Protein AF-A0A0K0XUG7-F1 (afdb_monomer_lite)

Radius of gyration: 19.02 Å; chains: 1; bounding box: 44×28×61 Å

Structure (mmCIF, N/CA/C/O backbone):
data_AF-A0A0K0XUG7-F1
#
_entry.id   AF-A0A0K0XUG7-F1
#
loop_
_atom_site.group_PDB
_atom_site.id
_atom_site.type_symbol
_atom_site.label_atom_id
_atom_site.label_alt_id
_atom_site.label_comp_id
_atom_site.label_asym_id
_atom_site.label_entity_id
_atom_site.label_seq_id
_atom_site.pdbx_PDB_ins_code
_atom_site.Cartn_x
_atom_site.Cartn_y
_atom_site.Cartn_z
_atom_site.occupancy
_atom_site.B_iso_or_equiv
_atom_site.auth_seq_id
_atom_site.auth_comp_id
_atom_site.auth_asym_id
_atom_site.auth_atom_id
_atom_site.pdbx_PDB_model_num
ATOM 1 N N . MET A 1 1 ? 9.801 10.081 47.383 1.00 33.22 1 MET A N 1
ATOM 2 C CA . MET A 1 1 ? 11.200 9.915 47.836 1.00 33.22 1 MET A CA 1
ATOM 3 C C . MET A 1 1 ? 11.672 8.520 47.451 1.00 33.22 1 MET A C 1
ATOM 5 O O . MET A 1 1 ? 10.900 7.588 47.613 1.00 33.22 1 MET A O 1
ATOM 9 N N . LYS A 1 2 ? 12.892 8.469 46.896 1.00 36.94 2 LYS A N 1
ATOM 10 C CA . LYS A 1 2 ? 13.857 7.369 46.666 1.00 36.94 2 LYS A CA 1
ATOM 11 C C . LYS A 1 2 ? 13.487 5.974 47.223 1.00 36.94 2 LYS A C 1
ATOM 13 O O . LYS A 1 2 ? 13.124 5.882 48.384 1.00 36.94 2 LYS A O 1
ATOM 18 N N . TRP A 1 3 ? 13.487 4.894 46.433 1.00 36.00 3 TRP A N 1
ATOM 19 C CA . TRP A 1 3 ? 14.601 4.179 45.756 1.00 36.00 3 TRP A CA 1
ATOM 20 C C . TRP A 1 3 ? 15.001 2.922 46.543 1.00 36.00 3 TRP A C 1
ATOM 22 O O . TRP A 1 3 ? 15.267 3.023 47.736 1.00 36.00 3 TRP A O 1
ATOM 32 N N . LEU A 1 4 ? 15.049 1.780 45.846 1.00 40.94 4 LEU A N 1
ATOM 33 C CA . LEU A 1 4 ? 15.909 0.594 46.039 1.00 40.94 4 LEU A CA 1
ATOM 34 C C . LEU A 1 4 ? 15.420 -0.438 45.000 1.00 40.94 4 LEU A C 1
ATOM 36 O O . LEU A 1 4 ? 14.353 -1.012 45.171 1.00 40.94 4 LEU A O 1
ATOM 40 N N . SER A 1 5 ? 16.000 -0.565 43.806 1.00 42.12 5 SER A N 1
ATOM 41 C CA . SER A 1 5 ? 17.366 -1.004 43.463 1.00 42.12 5 SER A CA 1
ATOM 42 C C . SER A 1 5 ? 17.719 -2.386 44.007 1.00 42.12 5 SER A C 1
ATOM 44 O O . SER A 1 5 ? 18.169 -2.508 45.144 1.00 42.12 5 SER A O 1
ATOM 46 N N . ARG A 1 6 ? 17.609 -3.404 43.145 1.00 42.16 6 ARG A N 1
ATOM 47 C CA . ARG A 1 6 ? 18.505 -4.573 43.087 1.00 42.16 6 ARG A CA 1
ATOM 48 C C . ARG A 1 6 ? 18.699 -4.914 41.606 1.00 42.16 6 ARG A C 1
ATOM 50 O O . ARG A 1 6 ? 17.753 -5.331 40.959 1.00 42.16 6 ARG A O 1
ATOM 57 N N . PHE A 1 7 ? 19.769 -4.429 40.980 1.00 37.28 7 PHE A N 1
ATOM 58 C CA . PHE A 1 7 ? 21.104 -5.045 40.913 1.00 37.28 7 PHE A CA 1
ATOM 59 C C . PHE A 1 7 ? 21.086 -6.454 40.305 1.00 37.28 7 PHE A C 1
ATOM 61 O O . PHE A 1 7 ? 20.828 -7.430 41.004 1.00 37.28 7 PHE A O 1
ATOM 68 N N . ILE A 1 8 ? 21.466 -6.535 39.026 1.00 46.81 8 ILE A N 1
ATOM 69 C CA . ILE A 1 8 ? 22.131 -7.701 38.439 1.00 46.81 8 ILE A CA 1
ATOM 70 C C . ILE A 1 8 ? 23.527 -7.226 38.020 1.00 46.81 8 ILE A C 1
ATOM 72 O O . ILE A 1 8 ? 23.669 -6.272 37.258 1.00 46.81 8 ILE A O 1
ATOM 76 N N . LEU A 1 9 ? 24.558 -7.843 38.597 1.00 40.47 9 LEU A N 1
ATOM 77 C CA . LEU A 1 9 ? 25.963 -7.569 38.311 1.00 40.47 9 LEU A CA 1
ATOM 78 C C . LEU A 1 9 ? 26.432 -8.413 37.115 1.00 40.47 9 LEU A C 1
ATOM 80 O O . LEU A 1 9 ? 26.526 -9.629 37.215 1.00 40.47 9 LEU A O 1
ATOM 84 N N . SER A 1 10 ? 26.714 -7.704 36.021 1.00 41.03 10 SER A N 1
ATOM 85 C CA . SER A 1 10 ? 27.847 -7.812 35.085 1.00 41.03 10 SER A CA 1
ATOM 86 C C . SER A 1 10 ? 28.454 -9.181 34.737 1.00 41.03 10 SER A C 1
ATOM 88 O O . SER A 1 10 ? 29.116 -9.816 35.556 1.00 41.03 10 SER A O 1
ATOM 90 N N . ALA A 1 11 ? 28.451 -9.476 33.434 1.00 43.97 11 ALA A N 1
ATOM 91 C CA . ALA A 1 11 ? 29.683 -9.809 32.716 1.00 43.97 11 ALA A CA 1
ATOM 92 C C . ALA A 1 11 ? 29.603 -9.228 31.290 1.00 43.97 11 ALA A C 1
ATOM 94 O O . ALA A 1 11 ? 29.075 -9.863 30.386 1.00 43.97 11 ALA A O 1
ATOM 95 N N . GLY A 1 12 ? 30.095 -7.999 31.108 1.00 39.09 12 GLY A N 1
ATOM 96 C CA . GLY A 1 12 ? 30.136 -7.315 29.808 1.00 39.09 12 GLY A CA 1
ATOM 97 C C . GLY A 1 12 ? 29.198 -6.116 29.767 1.00 39.09 12 GLY A C 1
ATOM 98 O O . GLY A 1 12 ? 28.054 -6.222 29.345 1.00 39.09 12 GLY A O 1
ATOM 99 N N . GLY A 1 13 ? 29.682 -4.974 30.257 1.00 45.94 13 GLY A N 1
ATOM 100 C CA . GLY A 1 13 ? 28.938 -3.722 30.246 1.00 45.94 13 GLY A CA 1
ATOM 101 C C . GLY A 1 13 ? 28.681 -3.247 28.822 1.00 45.94 13 GLY A C 1
ATOM 102 O O . GLY A 1 13 ? 29.565 -2.676 28.193 1.00 45.94 13 GLY A O 1
ATOM 103 N N . HIS A 1 14 ? 27.467 -3.464 28.339 1.00 39.03 14 HIS A N 1
ATOM 104 C CA . HIS A 1 14 ? 26.745 -2.471 27.562 1.00 39.03 14 HIS A CA 1
ATOM 105 C C . HIS A 1 14 ? 25.483 -2.170 28.359 1.00 39.03 14 HIS A C 1
ATOM 107 O O . HIS A 1 14 ? 24.715 -3.075 28.687 1.00 39.03 14 HIS A O 1
ATOM 113 N N . GLU A 1 15 ? 25.319 -0.907 28.741 1.00 42.06 15 GLU A N 1
ATOM 114 C CA . GLU A 1 15 ? 24.009 -0.398 29.116 1.00 42.06 15 GLU A CA 1
ATOM 115 C C . GLU A 1 15 ? 23.098 -0.704 27.926 1.00 42.06 15 GLU A C 1
ATOM 117 O O . GLU A 1 15 ? 23.384 -0.282 26.806 1.00 42.06 15 GLU A O 1
ATOM 122 N N . VAL A 1 16 ? 22.069 -1.527 28.139 1.00 49.72 16 VAL A N 1
ATOM 123 C CA . VAL A 1 16 ? 20.976 -1.614 27.172 1.00 49.72 16 VAL A CA 1
ATOM 124 C C . VAL A 1 16 ? 20.423 -0.195 27.128 1.00 49.72 16 VAL A C 1
ATOM 126 O O . VAL A 1 16 ? 20.020 0.287 28.194 1.00 49.72 16 VAL A O 1
ATOM 129 N N . PRO A 1 17 ? 20.478 0.513 25.985 1.00 45.56 17 PRO A N 1
ATOM 130 C CA . PRO A 1 17 ? 19.862 1.822 25.908 1.00 45.56 17 PRO A CA 1
ATOM 131 C C . PRO A 1 17 ? 18.418 1.658 26.374 1.00 45.56 17 PRO A C 1
ATOM 133 O O . PRO A 1 17 ? 17.746 0.717 25.941 1.00 45.56 17 PRO A O 1
ATOM 136 N N . GLU A 1 18 ? 17.971 2.524 27.290 1.00 47.62 18 GLU A N 1
ATOM 137 C CA . GLU A 1 18 ? 16.539 2.738 27.511 1.00 47.62 18 GLU A CA 1
ATOM 138 C C . GLU A 1 18 ? 15.871 2.734 26.136 1.00 47.62 18 GLU A C 1
ATOM 140 O O . GLU A 1 18 ? 16.403 3.384 25.232 1.00 47.62 18 GLU A O 1
ATOM 145 N N . GLU A 1 19 ? 14.791 1.962 25.955 1.00 50.59 19 GLU A N 1
ATOM 146 C CA . GLU A 1 19 ? 14.008 1.994 24.719 1.00 50.59 19 GLU A CA 1
ATOM 147 C C . GLU A 1 19 ? 13.737 3.462 24.402 1.00 50.59 19 GLU A C 1
ATOM 149 O O . GLU A 1 19 ? 12.935 4.124 25.064 1.00 50.59 19 GLU A O 1
ATOM 154 N N . ILE A 1 20 ? 14.496 3.996 23.443 1.00 45.88 20 ILE A N 1
ATOM 155 C CA . ILE A 1 20 ? 14.312 5.338 22.930 1.00 45.88 20 ILE A CA 1
ATOM 156 C C . ILE A 1 20 ? 12.903 5.268 22.381 1.00 45.88 20 ILE A C 1
ATOM 158 O O . ILE A 1 20 ? 12.679 4.525 21.428 1.00 45.88 20 ILE A O 1
ATOM 162 N N . GLY A 1 21 ? 11.957 5.931 23.053 1.00 46.41 21 GLY A N 1
ATOM 163 C CA . GLY A 1 21 ? 10.563 5.962 22.641 1.00 46.41 21 GLY A CA 1
ATOM 164 C C . GLY A 1 21 ? 10.535 6.381 21.184 1.00 46.41 21 GLY A C 1
ATOM 165 O O . GLY A 1 21 ? 10.775 7.546 20.875 1.00 46.41 21 GLY A O 1
ATOM 166 N N . GLN A 1 22 ? 10.377 5.400 20.302 1.00 48.66 22 GLN A N 1
ATOM 167 C CA . GLN A 1 22 ? 10.469 5.604 18.873 1.00 48.66 22 GLN A CA 1
ATOM 168 C C . GLN A 1 22 ? 9.318 6.544 18.534 1.00 48.66 22 GLN A C 1
ATOM 170 O O . GLN A 1 22 ? 8.175 6.266 18.913 1.00 48.66 22 GLN A O 1
ATOM 175 N N . GLU A 1 23 ? 9.617 7.697 17.926 1.00 58.69 23 GLU A N 1
ATOM 176 C CA . GLU A 1 23 ? 8.550 8.584 17.468 1.00 58.69 23 GLU A CA 1
ATOM 177 C C . GLU A 1 23 ? 7.586 7.750 16.618 1.00 58.69 23 GLU A C 1
ATOM 179 O O . GLU A 1 23 ? 8.037 6.944 15.795 1.00 58.69 23 GLU A O 1
ATOM 184 N N . PRO A 1 24 ? 6.273 7.849 16.875 1.00 69.12 24 PRO A N 1
ATOM 185 C CA . PRO A 1 24 ? 5.324 6.959 16.243 1.00 69.12 24 PRO A CA 1
ATOM 186 C C . PRO A 1 24 ? 5.350 7.187 14.730 1.00 69.12 24 PRO A C 1
ATOM 188 O O . PRO A 1 24 ? 5.221 8.319 14.263 1.00 69.12 24 PRO A O 1
ATOM 191 N N . ASP A 1 25 ? 5.539 6.101 13.980 1.00 84.56 25 ASP A N 1
ATOM 192 C CA . ASP A 1 25 ? 5.608 6.113 12.522 1.00 84.56 25 ASP A CA 1
ATOM 193 C C . ASP A 1 25 ? 4.334 6.763 11.944 1.00 84.56 25 ASP A C 1
ATOM 195 O O . ASP A 1 25 ? 3.233 6.212 12.094 1.00 84.56 25 ASP A O 1
ATOM 199 N N . PRO A 1 26 ? 4.441 7.935 11.285 1.00 88.69 26 PRO A N 1
ATOM 200 C CA . PRO A 1 26 ? 3.277 8.675 10.818 1.00 88.69 26 PRO A CA 1
ATOM 201 C C . PRO A 1 26 ? 2.486 7.901 9.763 1.00 88.69 26 PRO A C 1
ATOM 203 O O . PRO A 1 26 ? 1.284 8.134 9.636 1.00 88.69 26 PRO A O 1
ATOM 206 N N . THR A 1 27 ? 3.126 6.975 9.042 1.00 92.31 27 THR A N 1
ATOM 207 C CA . THR A 1 27 ? 2.455 6.119 8.057 1.00 92.31 27 THR A CA 1
ATOM 208 C C . THR A 1 27 ? 1.520 5.111 8.717 1.00 92.31 27 THR A C 1
ATOM 210 O O . THR A 1 27 ? 0.595 4.639 8.070 1.00 92.31 27 THR A O 1
ATOM 213 N N . GLN A 1 28 ? 1.703 4.810 10.006 1.00 88.88 28 GLN A N 1
ATOM 214 C CA . GLN A 1 28 ? 0.855 3.883 10.757 1.00 88.88 28 GLN A CA 1
ATOM 215 C C . GLN A 1 28 ? -0.171 4.592 11.642 1.00 88.88 28 GLN A C 1
ATOM 217 O O . GLN A 1 28 ? -1.203 4.005 11.956 1.00 88.88 28 GLN A O 1
ATOM 222 N N . GLU A 1 29 ? 0.092 5.828 12.069 1.00 92.88 29 GLU A N 1
ATOM 223 C CA . GLU A 1 29 ? -0.827 6.568 12.945 1.00 92.88 29 GLU A CA 1
ATOM 224 C C . GLU A 1 29 ? -1.842 7.420 12.190 1.00 92.88 29 GLU A C 1
ATOM 226 O O . GLU A 1 29 ? -2.973 7.596 12.649 1.00 92.88 29 GLU A O 1
ATOM 231 N N . ARG A 1 30 ? -1.451 7.999 11.053 1.00 96.44 30 ARG A N 1
ATOM 232 C CA . ARG A 1 30 ? -2.312 8.917 10.312 1.00 96.44 30 ARG A CA 1
ATOM 233 C C . ARG A 1 30 ? -3.099 8.139 9.264 1.00 96.44 30 ARG A C 1
ATOM 235 O O . ARG A 1 30 ? -2.524 7.436 8.451 1.00 96.44 30 ARG A O 1
ATOM 242 N N . VAL A 1 31 ? -4.423 8.273 9.288 1.00 97.94 31 VAL A N 1
ATOM 243 C CA . VAL A 1 31 ? -5.305 7.716 8.250 1.00 97.94 31 VAL A CA 1
ATOM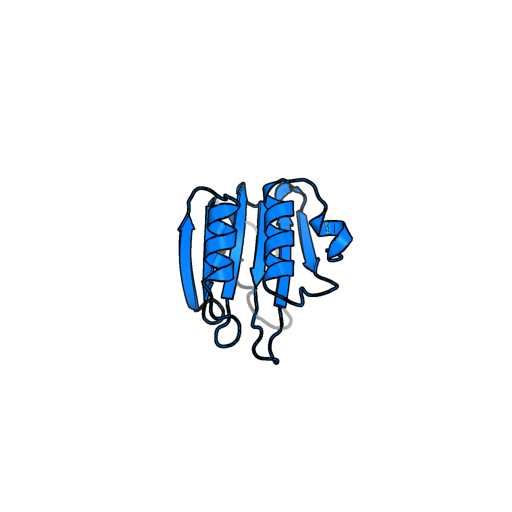 244 C C . VAL A 1 31 ? -5.045 8.433 6.932 1.00 97.94 31 VAL A C 1
ATOM 246 O O . VAL A 1 31 ? -4.963 9.661 6.919 1.00 97.94 31 VAL A O 1
ATOM 249 N N . GLY A 1 32 ? -4.946 7.676 5.843 1.00 98.19 32 GLY A N 1
ATOM 250 C CA . GLY A 1 32 ? -4.730 8.236 4.517 1.00 98.19 32 GLY A CA 1
ATOM 251 C C . GLY A 1 32 ? -3.883 7.355 3.608 1.00 98.19 32 GLY A C 1
ATOM 252 O O . GLY A 1 32 ? -3.715 6.156 3.836 1.00 98.19 32 GLY A O 1
ATOM 253 N N . VAL A 1 33 ? -3.377 7.986 2.551 1.00 98.62 33 VAL A N 1
ATOM 254 C CA . VAL A 1 33 ? -2.450 7.404 1.578 1.00 98.62 33 VAL A CA 1
ATOM 255 C C . VAL A 1 33 ? -1.095 8.075 1.744 1.00 98.62 33 VAL A C 1
ATOM 257 O O . VAL A 1 33 ? -0.982 9.303 1.688 1.00 98.62 33 VAL A O 1
ATOM 260 N N . HIS A 1 34 ? -0.065 7.261 1.919 1.00 98.50 34 HIS A N 1
ATOM 261 C CA . HIS A 1 34 ? 1.315 7.685 2.086 1.00 98.50 34 HIS A CA 1
ATOM 262 C C . HIS A 1 34 ? 2.173 7.057 0.993 1.00 98.50 34 HIS A C 1
ATOM 264 O O . HIS A 1 34 ? 1.916 5.938 0.549 1.00 98.50 34 HIS A O 1
ATOM 270 N N . LEU A 1 35 ? 3.209 7.779 0.592 1.00 98.44 35 LEU A N 1
ATOM 271 C CA . LEU A 1 35 ? 4.232 7.307 -0.324 1.00 98.44 35 LEU A CA 1
ATOM 272 C C . LEU A 1 35 ? 5.589 7.462 0.351 1.00 98.44 35 LEU A C 1
ATOM 274 O O . LEU A 1 35 ? 5.934 8.561 0.793 1.00 98.44 35 LEU A O 1
ATOM 278 N N . LEU A 1 36 ? 6.353 6.378 0.383 1.00 98.06 36 LEU A N 1
ATOM 279 C CA . LEU A 1 36 ? 7.791 6.417 0.598 1.00 98.06 36 LEU A CA 1
ATOM 280 C C . LEU A 1 36 ? 8.502 6.199 -0.737 1.00 98.06 36 LEU A C 1
ATOM 282 O O . LEU A 1 36 ? 8.069 5.375 -1.545 1.00 98.06 36 LEU A O 1
ATOM 286 N N . SER A 1 37 ? 9.582 6.937 -0.973 1.00 97.25 37 SER A N 1
ATOM 287 C CA . SER A 1 37 ? 10.439 6.787 -2.153 1.00 97.25 37 SER A CA 1
ATOM 288 C C . SER A 1 37 ? 11.899 6.643 -1.751 1.00 97.25 37 SER A C 1
ATOM 290 O O . SER A 1 37 ? 12.269 6.950 -0.616 1.00 97.25 37 SER A O 1
ATOM 292 N N . ASP A 1 38 ? 12.721 6.171 -2.689 1.00 94.88 38 ASP A N 1
ATOM 293 C CA . ASP A 1 38 ? 14.183 6.159 -2.565 1.00 94.88 38 ASP A CA 1
ATOM 294 C C . ASP A 1 38 ? 14.637 5.447 -1.282 1.00 94.88 38 ASP A C 1
ATOM 296 O O . ASP A 1 38 ? 15.386 5.984 -0.473 1.00 94.88 38 ASP A O 1
ATOM 300 N N . PHE A 1 39 ? 14.112 4.237 -1.060 1.00 92.62 39 PHE A N 1
ATOM 301 C CA . PHE A 1 39 ? 14.384 3.425 0.135 1.00 92.62 39 PHE A CA 1
ATOM 302 C C . PHE A 1 39 ? 14.004 4.106 1.465 1.00 92.62 39 PHE A C 1
ATOM 304 O O . PHE A 1 39 ? 14.608 3.846 2.505 1.00 92.62 39 PHE A O 1
ATOM 311 N N . GLY A 1 40 ? 12.976 4.961 1.440 1.00 91.25 40 GLY A N 1
ATOM 312 C CA . GLY A 1 40 ? 12.450 5.649 2.620 1.00 91.25 40 GLY A CA 1
ATOM 313 C C . GLY A 1 40 ? 13.082 7.015 2.887 1.00 91.25 40 GLY A C 1
ATOM 314 O O . GLY A 1 40 ? 12.716 7.659 3.868 1.00 91.25 40 GLY A O 1
ATOM 315 N N . GLU A 1 41 ? 13.996 7.485 2.031 1.00 93.94 41 GLU A N 1
ATOM 316 C CA . GLU A 1 41 ? 14.532 8.850 2.120 1.00 93.94 41 GLU A CA 1
ATOM 317 C C . GLU A 1 41 ? 13.468 9.908 1.789 1.00 93.94 41 GLU A C 1
ATOM 319 O O . GLU A 1 41 ? 13.468 11.001 2.362 1.00 93.94 41 GLU A O 1
ATOM 324 N N . GLY A 1 42 ? 12.544 9.581 0.881 1.00 96.00 42 GLY A N 1
ATOM 325 C CA . GLY A 1 42 ? 11.408 10.425 0.534 1.00 96.00 42 GLY A CA 1
ATOM 326 C C . GLY A 1 42 ? 10.137 10.016 1.272 1.00 96.00 42 GLY A C 1
ATOM 327 O O . GLY A 1 42 ? 9.813 8.835 1.354 1.00 96.00 42 GLY A O 1
ATOM 328 N N . TYR A 1 43 ? 9.378 11.006 1.753 1.00 96.69 43 TYR A N 1
ATOM 329 C CA . TYR A 1 43 ? 8.033 10.823 2.303 1.00 96.69 43 TYR A CA 1
ATOM 330 C C . TYR A 1 43 ? 7.065 11.855 1.725 1.00 96.69 43 TYR A C 1
ATOM 332 O O . TYR A 1 43 ? 7.325 13.060 1.759 1.00 96.69 43 TYR A O 1
ATOM 340 N N . ALA A 1 44 ? 5.908 11.384 1.267 1.00 97.62 44 ALA A N 1
ATOM 341 C CA . ALA A 1 44 ? 4.783 12.221 0.892 1.00 97.62 44 ALA A CA 1
ATOM 342 C C . ALA A 1 44 ? 3.486 11.699 1.519 1.00 97.62 44 ALA A C 1
ATOM 344 O O . ALA A 1 44 ? 3.151 10.519 1.431 1.00 97.62 44 ALA A O 1
ATOM 345 N N . TYR A 1 45 ? 2.721 12.610 2.117 1.00 97.88 45 TYR A N 1
ATOM 346 C CA . TYR A 1 45 ? 1.341 12.355 2.508 1.00 97.88 45 TYR A CA 1
ATOM 347 C C . TYR A 1 45 ? 0.423 12.784 1.364 1.00 97.88 45 TYR A C 1
ATOM 349 O O . TYR A 1 45 ? 0.244 13.978 1.125 1.00 97.88 45 TYR A O 1
ATOM 357 N N . VAL A 1 46 ? -0.089 11.803 0.626 1.00 98.12 46 VAL A N 1
ATOM 358 C CA . VAL A 1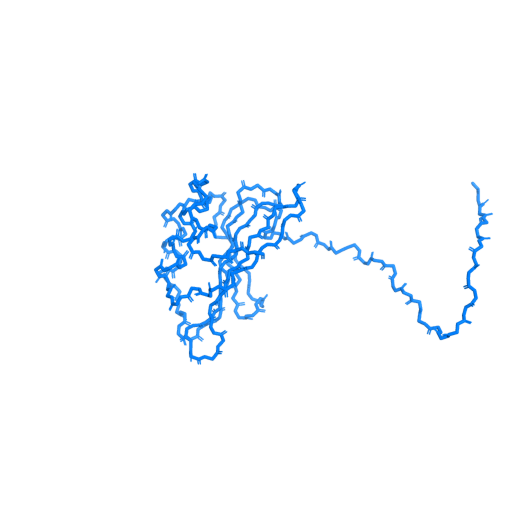 46 ? -0.746 12.010 -0.670 1.00 98.12 46 VAL A CA 1
ATOM 359 C C . VAL A 1 46 ? -2.204 12.422 -0.491 1.00 98.12 46 VAL A C 1
ATOM 361 O O . VAL A 1 46 ? -2.683 13.319 -1.180 1.00 98.12 46 VAL A O 1
ATOM 364 N N . SER A 1 47 ? -2.915 11.786 0.440 1.00 97.81 47 SER A N 1
ATOM 365 C CA . SER A 1 47 ? -4.341 12.031 0.667 1.00 97.81 47 SER A CA 1
ATOM 366 C C . SER A 1 47 ? -4.750 11.659 2.086 1.00 97.81 47 SER A C 1
ATOM 368 O O . SER A 1 47 ? -4.226 10.701 2.647 1.00 97.81 47 SER A O 1
ATOM 370 N N . GLU A 1 48 ? -5.733 12.371 2.641 1.00 97.44 48 GLU A N 1
ATOM 371 C CA . GLU A 1 48 ? -6.395 11.989 3.902 1.00 97.44 48 GLU A CA 1
ATOM 372 C C . GLU A 1 48 ? -7.482 10.935 3.699 1.00 97.44 48 GLU A C 1
ATOM 374 O O . GLU A 1 48 ? -7.855 10.229 4.632 1.00 97.44 48 GLU A O 1
ATOM 379 N N . GLU A 1 49 ? -7.991 10.822 2.474 1.00 96.06 49 GLU A N 1
ATOM 380 C CA . GLU A 1 49 ? -8.995 9.839 2.104 1.00 96.06 49 GLU A CA 1
ATOM 381 C C . GLU A 1 49 ? -8.306 8.623 1.460 1.00 96.06 49 GLU A C 1
ATOM 383 O O . GLU A 1 49 ? -7.764 8.756 0.354 1.00 96.06 49 GLU A O 1
ATOM 388 N N . PRO A 1 50 ? -8.321 7.437 2.105 1.00 94.50 50 PRO A N 1
ATOM 389 C CA . PRO A 1 50 ? -7.769 6.200 1.553 1.00 94.50 50 PRO A CA 1
ATOM 390 C C . PRO A 1 50 ? -8.721 5.593 0.508 1.00 94.50 50 PRO A C 1
ATOM 392 O O . PRO A 1 50 ? -9.303 4.526 0.709 1.00 94.50 50 PRO A O 1
ATOM 395 N N . SER A 1 51 ? -8.936 6.311 -0.596 1.00 96.31 51 SER A N 1
ATOM 396 C CA . SER A 1 51 ? -9.866 5.912 -1.655 1.00 96.31 51 SER A CA 1
ATOM 397 C C . SER A 1 51 ? -9.181 5.090 -2.749 1.00 96.31 51 SER A C 1
ATOM 399 O O . SER A 1 51 ? -8.018 5.306 -3.089 1.00 96.31 51 SER A O 1
ATOM 401 N N . ILE A 1 52 ? -9.937 4.164 -3.345 1.00 98.00 52 ILE A N 1
ATOM 402 C CA . ILE A 1 52 ? -9.455 3.334 -4.458 1.00 98.00 52 ILE A CA 1
ATOM 403 C C . ILE A 1 52 ? -8.963 4.182 -5.642 1.00 98.00 52 ILE A C 1
ATOM 405 O O . ILE A 1 52 ? -7.852 3.917 -6.093 1.00 98.00 52 ILE A O 1
ATOM 409 N N . PRO A 1 53 ? -9.708 5.192 -6.146 1.00 98.25 53 PRO A N 1
ATOM 410 C CA . PRO A 1 53 ? -9.249 5.972 -7.296 1.00 98.25 53 PRO A CA 1
ATOM 411 C C . PRO A 1 53 ? -7.898 6.654 -7.060 1.00 98.25 53 PRO A C 1
ATOM 413 O O . PRO A 1 53 ? -7.046 6.608 -7.937 1.00 98.25 53 PRO A O 1
ATOM 416 N N . ILE A 1 54 ? -7.681 7.215 -5.863 1.00 98.12 54 ILE A N 1
ATOM 417 C CA . ILE A 1 54 ? -6.422 7.888 -5.509 1.00 98.12 54 ILE A CA 1
ATOM 418 C C . ILE A 1 54 ? -5.259 6.897 -5.486 1.00 98.12 54 ILE A C 1
ATOM 420 O O . ILE A 1 54 ? -4.185 7.194 -5.999 1.00 98.12 54 ILE A O 1
ATOM 424 N N . VAL A 1 55 ? -5.457 5.718 -4.891 1.00 98.19 55 VAL A N 1
ATOM 425 C CA . VAL A 1 55 ? -4.397 4.706 -4.794 1.00 98.19 55 VAL A CA 1
ATOM 426 C C . VAL A 1 55 ? -4.053 4.131 -6.165 1.00 98.19 55 VAL A C 1
ATOM 428 O O . VAL A 1 55 ? -2.875 3.967 -6.463 1.00 98.19 55 VAL A O 1
ATOM 431 N N . VAL A 1 56 ? -5.055 3.877 -7.011 1.00 98.38 56 VAL A N 1
ATOM 432 C CA . VAL A 1 56 ? -4.844 3.413 -8.390 1.00 98.38 56 VAL A CA 1
ATOM 433 C C . VAL A 1 56 ? -4.057 4.450 -9.187 1.00 98.38 56 VAL A C 1
ATOM 435 O O . VAL A 1 56 ? -3.013 4.116 -9.737 1.00 98.38 56 VAL A O 1
ATOM 438 N N . GLU A 1 57 ? -4.501 5.711 -9.183 1.00 98.38 57 GLU A N 1
ATOM 439 C CA . GLU A 1 57 ? -3.816 6.800 -9.890 1.00 98.38 57 GLU A CA 1
ATOM 440 C C . GLU A 1 57 ? -2.368 6.964 -9.411 1.00 98.38 57 GLU A C 1
ATOM 442 O O . GLU A 1 57 ? -1.454 7.092 -10.226 1.00 98.38 57 GLU A O 1
ATOM 447 N N . LEU A 1 58 ? -2.144 6.908 -8.094 1.00 98.50 58 LEU A N 1
ATOM 448 C CA . LEU A 1 58 ? -0.807 6.973 -7.518 1.00 98.50 58 LEU A CA 1
ATOM 449 C C . LEU A 1 58 ? 0.066 5.809 -7.999 1.00 98.50 58 LEU A C 1
ATOM 451 O O . LEU A 1 58 ? 1.165 6.044 -8.486 1.00 98.50 58 LEU A O 1
ATOM 455 N N . MET A 1 59 ? -0.400 4.566 -7.862 1.00 98.38 59 MET A N 1
ATOM 456 C CA . MET A 1 59 ? 0.394 3.380 -8.197 1.00 98.38 59 MET A CA 1
ATOM 457 C C . MET A 1 59 ? 0.703 3.291 -9.691 1.00 98.38 59 MET A C 1
ATOM 459 O O . MET A 1 59 ? 1.832 2.973 -10.053 1.00 98.38 59 MET A O 1
ATOM 463 N N . GLU A 1 60 ? -0.255 3.609 -10.559 1.00 98.06 60 GLU A N 1
ATOM 464 C CA . GLU A 1 60 ? -0.056 3.606 -12.013 1.00 98.06 60 GLU A CA 1
ATOM 465 C C . GLU A 1 60 ? 0.842 4.761 -12.493 1.00 98.06 60 GLU A C 1
ATOM 467 O O . GLU A 1 60 ? 1.449 4.669 -13.560 1.00 98.06 60 GLU A O 1
ATOM 472 N N . GLY A 1 61 ? 0.951 5.843 -11.714 1.00 98.06 61 GLY A N 1
ATOM 473 C CA . GLY A 1 61 ? 1.763 7.017 -12.043 1.00 98.06 61 GLY A CA 1
ATOM 474 C C . GLY A 1 61 ? 3.249 6.920 -11.676 1.00 98.06 61 GLY A C 1
ATOM 475 O O . GLY A 1 61 ? 4.024 7.795 -12.071 1.00 98.06 61 GLY A O 1
ATOM 476 N N . LEU A 1 62 ? 3.664 5.901 -10.920 1.00 98.31 62 LEU A N 1
ATOM 477 C CA . LEU A 1 62 ? 5.049 5.726 -10.464 1.00 98.31 62 LEU A CA 1
ATOM 478 C C . LEU A 1 62 ? 5.895 4.940 -11.481 1.00 98.31 62 LEU A C 1
ATOM 480 O O . LEU A 1 62 ? 5.432 3.986 -12.103 1.00 98.31 62 LEU A O 1
ATOM 484 N N . ASP A 1 63 ? 7.173 5.306 -11.620 1.00 97.94 63 ASP A N 1
ATOM 485 C CA . ASP A 1 63 ? 8.132 4.615 -12.501 1.00 97.94 63 ASP A CA 1
ATOM 486 C C . ASP A 1 63 ? 8.812 3.442 -11.772 1.00 97.94 63 ASP A C 1
ATOM 488 O O . ASP A 1 63 ? 9.974 3.524 -11.366 1.00 97.94 63 ASP A O 1
ATOM 492 N N . TRP A 1 64 ? 8.067 2.356 -11.559 1.00 97.81 64 TRP A N 1
ATOM 493 C CA . TRP A 1 64 ? 8.508 1.176 -10.798 1.00 97.81 64 TRP A CA 1
ATOM 494 C C . TRP A 1 64 ? 9.751 0.478 -11.362 1.00 97.81 64 TRP A C 1
ATOM 496 O O . TRP A 1 64 ? 10.448 -0.204 -10.621 1.00 97.81 64 TRP A O 1
ATOM 506 N N . GLU A 1 65 ? 10.046 0.644 -12.651 1.00 97.25 65 GLU A N 1
ATOM 507 C CA . GLU A 1 65 ? 11.220 0.054 -13.313 1.00 97.25 65 GLU A CA 1
ATOM 508 C C . GLU A 1 65 ? 12.525 0.764 -12.929 1.00 97.25 65 GLU A C 1
ATOM 510 O O . GLU A 1 65 ? 13.613 0.194 -13.028 1.00 97.25 65 GLU A O 1
ATOM 515 N N . ARG A 1 66 ? 12.435 2.036 -12.524 1.00 96.31 66 ARG A N 1
ATOM 516 C CA . ARG A 1 66 ? 13.602 2.871 -12.199 1.00 96.31 66 ARG A CA 1
ATOM 517 C C . ARG A 1 66 ? 13.661 3.297 -10.744 1.00 96.31 66 ARG A C 1
ATOM 519 O O . ARG A 1 66 ? 14.753 3.562 -10.248 1.00 96.31 66 ARG A O 1
ATOM 526 N N . GLY A 1 67 ? 12.510 3.418 -10.098 1.00 96.31 67 GLY A N 1
ATOM 527 C CA . GLY A 1 67 ? 12.393 3.834 -8.711 1.00 96.31 67 GLY A CA 1
ATOM 528 C C . GLY A 1 67 ? 12.157 2.669 -7.759 1.00 96.31 67 GLY A C 1
ATOM 529 O O . GLY A 1 67 ? 11.781 1.567 -8.161 1.00 96.31 67 GLY A O 1
ATOM 530 N N . PHE A 1 68 ? 12.358 2.963 -6.478 1.00 97.88 68 PHE A N 1
ATOM 531 C CA . PHE A 1 68 ? 11.925 2.131 -5.366 1.00 97.88 68 PHE A CA 1
ATOM 532 C C . PHE A 1 68 ? 10.862 2.905 -4.591 1.00 97.88 68 PHE A C 1
ATOM 534 O O . PHE A 1 68 ? 11.139 3.999 -4.088 1.00 97.88 68 PHE A O 1
ATOM 541 N N . PHE A 1 69 ? 9.657 2.351 -4.498 1.00 98.50 69 PHE A N 1
ATOM 542 C CA . PHE A 1 69 ? 8.518 3.018 -3.870 1.00 98.50 69 PHE A CA 1
ATOM 543 C C . PHE A 1 69 ? 7.818 2.096 -2.886 1.00 98.50 69 PHE A C 1
ATOM 545 O O . PHE A 1 69 ? 7.785 0.886 -3.083 1.00 98.50 69 PHE A O 1
ATOM 552 N N . GLN A 1 70 ? 7.208 2.669 -1.855 1.00 98.19 70 GLN A N 1
ATOM 553 C CA . GLN A 1 70 ? 6.264 1.976 -0.986 1.00 98.19 70 GLN A CA 1
ATOM 554 C C . GLN A 1 70 ? 5.013 2.830 -0.855 1.00 98.19 70 GLN A C 1
ATOM 556 O O . GLN A 1 70 ? 5.065 3.970 -0.393 1.00 98.19 70 GLN A O 1
ATOM 561 N N . VAL A 1 71 ? 3.881 2.278 -1.271 1.00 98.56 71 VAL A N 1
ATOM 562 C CA . VAL A 1 71 ? 2.572 2.894 -1.089 1.00 98.56 71 VAL A CA 1
ATOM 563 C C . VAL A 1 71 ? 1.943 2.276 0.147 1.00 98.56 71 VAL A C 1
ATOM 565 O O . VAL A 1 71 ? 1.784 1.059 0.232 1.00 98.56 71 VAL A O 1
ATOM 568 N N . ILE A 1 72 ? 1.591 3.123 1.109 1.00 98.56 72 ILE A N 1
ATOM 569 C CA . ILE A 1 72 ? 1.010 2.709 2.384 1.00 98.56 72 ILE A CA 1
ATOM 570 C C . ILE A 1 72 ? -0.385 3.307 2.486 1.00 98.56 72 ILE A C 1
ATOM 572 O O . ILE A 1 72 ? -0.572 4.520 2.379 1.00 98.56 72 ILE A O 1
ATOM 576 N N . VAL A 1 73 ? -1.371 2.447 2.704 1.00 98.50 73 VAL A N 1
ATOM 577 C CA . VAL A 1 73 ? -2.755 2.834 2.956 1.00 98.50 73 VAL A CA 1
ATOM 578 C C . VAL A 1 73 ? -3.079 2.525 4.405 1.00 98.50 73 VAL A C 1
ATOM 580 O O . VAL A 1 73 ? -3.014 1.372 4.829 1.00 98.50 73 VAL A O 1
ATOM 583 N N . THR A 1 74 ? -3.488 3.547 5.149 1.00 98.31 74 THR A N 1
ATOM 584 C CA . THR A 1 74 ? -3.858 3.428 6.562 1.00 98.31 74 THR A CA 1
ATOM 585 C C . THR A 1 74 ? -5.333 3.739 6.721 1.00 98.31 74 THR A C 1
ATOM 587 O O . THR A 1 74 ? -5.780 4.854 6.460 1.00 98.31 74 THR A O 1
ATOM 590 N N . LEU A 1 75 ? -6.110 2.733 7.134 1.00 97.38 75 LEU A N 1
ATOM 591 C CA . LEU A 1 75 ? -7.569 2.843 7.292 1.00 97.38 75 LEU A CA 1
ATOM 592 C C . LEU A 1 75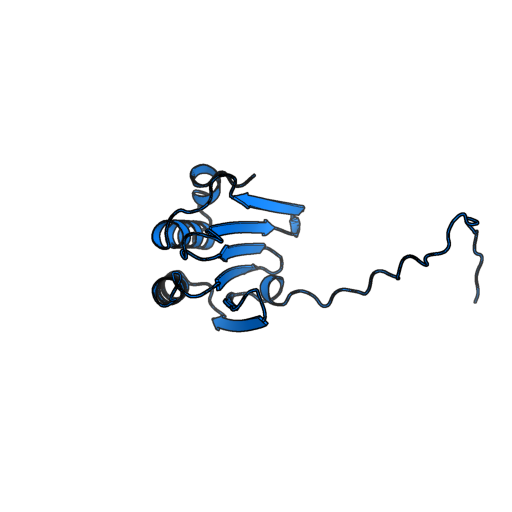 ? -7.971 3.273 8.706 1.00 97.38 75 LEU A C 1
ATOM 594 O O . LEU A 1 75 ? -9.059 3.812 8.908 1.00 97.38 75 LEU A O 1
ATOM 598 N N . ALA A 1 76 ? -7.112 2.998 9.682 1.00 96.81 76 ALA A N 1
ATOM 599 C CA . ALA A 1 76 ? -7.227 3.420 11.070 1.00 96.81 76 ALA A CA 1
ATOM 600 C C . ALA A 1 76 ? -5.825 3.420 11.699 1.00 96.81 76 ALA A C 1
ATOM 602 O O . ALA A 1 76 ? -4.973 2.669 11.221 1.00 96.81 76 ALA A O 1
ATOM 603 N N . PRO A 1 77 ? -5.578 4.187 12.776 1.00 95.94 77 PRO A N 1
ATOM 604 C CA . PRO A 1 77 ? -4.310 4.115 13.496 1.00 95.94 77 PRO A CA 1
ATOM 605 C C . PRO A 1 77 ? -3.959 2.665 13.865 1.00 95.94 77 PRO A C 1
ATOM 607 O O . PRO A 1 77 ? -4.740 1.968 14.518 1.00 95.94 77 PRO A O 1
ATOM 610 N N . GLY A 1 78 ? -2.799 2.199 13.404 1.00 94.56 78 GLY A N 1
ATOM 611 C CA . GLY A 1 78 ? -2.312 0.834 13.584 1.00 94.56 78 GLY A CA 1
ATOM 612 C C . GLY A 1 78 ? -2.909 -0.223 12.646 1.00 94.56 78 GLY A C 1
ATOM 613 O O . GLY A 1 78 ? -2.577 -1.391 12.830 1.00 94.56 78 GLY A O 1
ATOM 614 N N . VAL A 1 79 ? -3.760 0.141 11.677 1.00 96.75 79 VAL A N 1
ATOM 615 C CA . VAL A 1 79 ? -4.307 -0.764 10.647 1.00 96.75 79 VAL A CA 1
ATOM 616 C C . VAL A 1 79 ? -3.924 -0.264 9.257 1.00 96.75 79 VAL A C 1
ATOM 618 O O . VAL A 1 79 ? -4.537 0.677 8.736 1.00 96.75 79 VAL A O 1
ATOM 621 N N . SER A 1 80 ? -2.938 -0.916 8.644 1.00 97.62 80 SER A N 1
ATOM 622 C CA . SER A 1 80 ? -2.377 -0.492 7.362 1.00 97.62 80 SER A CA 1
ATOM 623 C C . SER A 1 80 ? -1.991 -1.652 6.446 1.00 97.62 80 SER A C 1
ATOM 625 O O . SER A 1 80 ? -1.750 -2.777 6.889 1.00 97.62 80 SER A O 1
ATOM 627 N N . MET A 1 81 ? -1.944 -1.344 5.153 1.00 97.56 81 MET A N 1
ATOM 628 C CA . MET A 1 81 ? -1.358 -2.171 4.105 1.00 97.56 81 MET A CA 1
ATOM 629 C C . MET A 1 81 ? -0.263 -1.362 3.423 1.00 97.56 81 MET A C 1
ATOM 631 O O . MET A 1 81 ? -0.490 -0.226 3.016 1.00 97.56 81 MET A O 1
ATOM 635 N N . GLU A 1 82 ? 0.905 -1.960 3.288 1.00 97.62 82 GLU A N 1
ATOM 636 C CA . GLU A 1 82 ? 2.066 -1.435 2.584 1.00 97.62 82 GLU A CA 1
ATOM 637 C C . GLU A 1 82 ? 2.347 -2.356 1.402 1.00 97.62 82 GLU A C 1
ATOM 639 O O . GLU A 1 82 ? 2.460 -3.562 1.593 1.00 97.62 82 GLU A O 1
ATOM 644 N N . LEU A 1 83 ? 2.469 -1.806 0.197 1.00 97.75 83 LEU A N 1
ATOM 645 C CA . LEU A 1 83 ? 2.978 -2.526 -0.970 1.00 97.75 83 LEU A CA 1
ATOM 646 C C . LEU A 1 83 ? 4.077 -1.699 -1.609 1.00 97.75 83 LEU A C 1
ATOM 648 O O . LEU A 1 83 ? 3.921 -0.489 -1.793 1.00 97.75 83 LEU A O 1
ATOM 652 N N . GLY A 1 84 ? 5.181 -2.337 -1.962 1.00 97.00 84 GLY A N 1
ATOM 653 C CA . GLY A 1 84 ? 6.311 -1.606 -2.500 1.00 97.00 84 GLY A CA 1
ATOM 654 C C . GLY A 1 84 ? 7.445 -2.478 -2.988 1.00 97.00 84 GLY A C 1
ATOM 655 O O . GLY A 1 84 ? 7.368 -3.704 -2.959 1.00 97.00 84 GLY A O 1
ATOM 656 N N . GLY A 1 85 ? 8.505 -1.812 -3.429 1.00 97.56 85 GLY A N 1
ATOM 657 C CA . GLY A 1 85 ? 9.667 -2.418 -4.051 1.00 97.56 85 GLY A CA 1
ATOM 658 C C . GLY A 1 85 ? 10.032 -1.739 -5.367 1.00 97.56 85 GLY A C 1
ATOM 659 O O . GLY A 1 85 ? 9.756 -0.552 -5.569 1.00 97.56 85 GLY A O 1
ATOM 660 N N . SER A 1 86 ? 10.647 -2.510 -6.261 1.00 97.69 86 SER A N 1
ATOM 661 C CA . SER A 1 86 ? 11.004 -2.093 -7.617 1.00 97.69 86 SER A CA 1
ATOM 662 C C . SER A 1 86 ? 10.831 -3.245 -8.606 1.00 97.69 86 SER A C 1
ATOM 664 O O . SER A 1 86 ? 11.092 -4.406 -8.289 1.00 97.69 86 SER A O 1
ATOM 666 N N . LEU A 1 87 ? 10.436 -2.912 -9.833 1.00 97.25 87 LEU A N 1
ATOM 667 C CA . LEU A 1 87 ? 10.368 -3.832 -10.970 1.00 97.25 87 LEU A CA 1
ATOM 668 C C . LEU A 1 87 ? 11.664 -3.855 -11.796 1.00 97.25 87 LEU A C 1
ATOM 670 O O . LEU A 1 87 ? 11.723 -4.520 -12.821 1.00 97.25 87 LEU A O 1
ATOM 674 N N . ASN A 1 88 ? 12.746 -3.238 -11.309 1.00 96.25 88 ASN A N 1
ATOM 675 C CA . ASN A 1 88 ? 14.062 -3.174 -11.966 1.00 96.25 88 ASN A CA 1
ATOM 676 C C . ASN A 1 88 ? 14.773 -4.529 -12.225 1.00 96.25 88 ASN A C 1
ATOM 678 O O . ASN A 1 88 ? 15.918 -4.552 -12.687 1.00 96.25 88 ASN A O 1
ATOM 682 N N . GLY A 1 89 ? 14.141 -5.657 -11.891 1.00 93.38 89 GLY A N 1
ATOM 683 C CA . GLY A 1 89 ? 14.686 -7.010 -12.020 1.00 93.38 89 GLY A CA 1
ATOM 684 C C . GLY A 1 89 ? 15.653 -7.437 -10.908 1.00 93.38 89 GLY A C 1
ATOM 685 O O . GLY A 1 89 ? 16.245 -8.511 -11.020 1.00 93.38 89 GLY A O 1
ATOM 686 N N . VAL A 1 90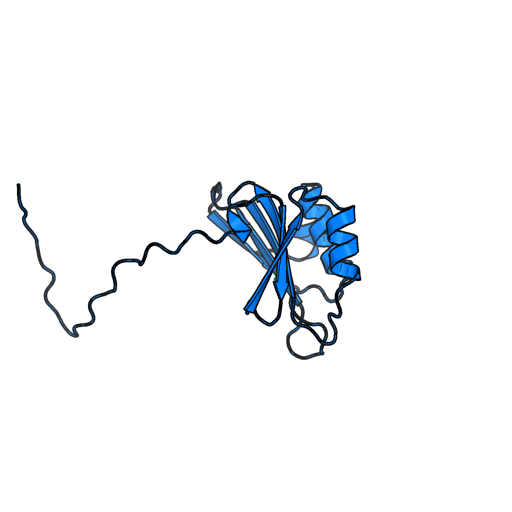 ? 15.830 -6.626 -9.857 1.00 94.50 90 VAL A N 1
ATOM 687 C CA . VAL A 1 90 ? 16.749 -6.886 -8.735 1.00 94.50 90 VAL A CA 1
ATOM 688 C C . VAL A 1 90 ? 16.030 -6.895 -7.385 1.00 94.50 90 VAL A C 1
ATOM 690 O O . VAL A 1 90 ? 16.163 -7.877 -6.658 1.00 94.50 90 VAL A O 1
ATOM 693 N N . ASP A 1 91 ? 15.286 -5.838 -7.045 1.00 94.12 91 ASP A N 1
ATOM 694 C CA . ASP A 1 91 ? 14.721 -5.681 -5.692 1.00 94.12 91 ASP A CA 1
ATOM 695 C C . ASP A 1 91 ? 13.400 -6.445 -5.506 1.00 94.12 91 ASP A C 1
ATOM 697 O O . ASP A 1 91 ? 13.138 -6.986 -4.431 1.00 94.12 91 ASP A O 1
ATOM 701 N N . GLY A 1 92 ? 12.590 -6.529 -6.567 1.00 95.62 92 GLY A N 1
ATOM 702 C CA . GLY A 1 92 ? 11.276 -7.171 -6.547 1.00 95.62 92 GLY A CA 1
ATOM 703 C C . GLY A 1 92 ? 10.221 -6.359 -5.793 1.00 95.62 92 GLY A C 1
ATOM 704 O O . GLY A 1 92 ? 10.486 -5.261 -5.302 1.00 95.62 92 GLY A O 1
ATOM 705 N N . LEU A 1 93 ? 9.006 -6.903 -5.713 1.00 97.00 93 LEU A N 1
ATOM 706 C CA . LEU A 1 93 ? 7.883 -6.317 -4.979 1.00 97.00 93 LEU A CA 1
ATOM 707 C C . LEU A 1 93 ? 7.564 -7.145 -3.731 1.00 97.00 93 LEU A C 1
ATOM 709 O O . LEU A 1 93 ? 7.812 -8.347 -3.680 1.00 97.00 93 LEU A O 1
ATOM 713 N N . SER A 1 94 ? 6.979 -6.515 -2.718 1.00 96.00 94 SER A N 1
ATOM 714 C CA . SER A 1 94 ? 6.461 -7.200 -1.533 1.00 96.00 94 SER A CA 1
ATOM 715 C C . SER A 1 94 ? 5.309 -6.428 -0.902 1.00 96.00 94 SER A C 1
ATOM 717 O O . SER A 1 94 ? 5.051 -5.269 -1.243 1.00 96.00 94 SER A O 1
ATOM 719 N N . GLY A 1 95 ? 4.612 -7.088 0.020 1.00 95.75 95 GLY A N 1
ATOM 720 C CA . GLY A 1 95 ? 3.530 -6.484 0.773 1.00 95.75 95 GLY A CA 1
ATOM 721 C C . GLY A 1 95 ? 3.572 -6.795 2.255 1.00 95.75 95 GLY A C 1
ATOM 722 O O . GLY A 1 95 ? 3.949 -7.896 2.656 1.00 95.75 95 GLY A O 1
ATOM 723 N N . VAL A 1 96 ? 3.131 -5.835 3.064 1.00 96.00 96 VAL A N 1
ATOM 724 C CA . VAL A 1 96 ? 3.017 -5.965 4.513 1.00 96.00 96 VAL A CA 1
ATOM 725 C C . VAL A 1 96 ? 1.662 -5.457 4.988 1.00 96.00 96 VAL A C 1
ATOM 727 O O . VAL A 1 96 ? 1.304 -4.302 4.782 1.00 96.00 96 VAL A O 1
ATOM 730 N N . TYR A 1 97 ? 0.930 -6.310 5.695 1.00 96.12 97 TYR A N 1
ATOM 731 C CA . TYR A 1 97 ? -0.265 -5.928 6.433 1.00 96.12 97 TYR A CA 1
ATOM 732 C C . TYR A 1 97 ? 0.042 -5.820 7.920 1.00 96.12 97 TYR A C 1
ATOM 734 O O . TYR A 1 97 ? 0.688 -6.698 8.499 1.00 96.12 97 TYR A O 1
ATOM 742 N N . ARG A 1 98 ? -0.477 -4.775 8.565 1.00 95.69 98 ARG A N 1
ATOM 743 C CA . ARG A 1 98 ? -0.350 -4.575 10.009 1.00 95.69 98 ARG A CA 1
ATOM 744 C C . ARG A 1 98 ? -1.711 -4.292 10.625 1.00 95.69 98 ARG A C 1
ATOM 746 O O . ARG A 1 98 ? -2.459 -3.451 10.136 1.00 95.69 98 ARG A O 1
ATOM 753 N N . ASN A 1 99 ? -2.001 -4.966 11.735 1.00 95.25 99 ASN A N 1
ATOM 754 C CA . ASN A 1 99 ? -3.089 -4.631 12.647 1.00 95.25 99 ASN A CA 1
ATOM 755 C C . ASN A 1 99 ? -2.569 -4.692 14.084 1.00 95.25 99 ASN A C 1
ATOM 757 O O . ASN A 1 99 ? -2.434 -5.760 14.682 1.00 95.25 99 ASN A O 1
ATOM 761 N N . ARG A 1 100 ? -2.285 -3.519 14.651 1.00 94.12 100 ARG A N 1
ATOM 762 C CA . ARG A 1 100 ? -1.708 -3.380 15.989 1.00 94.12 100 ARG A CA 1
ATOM 763 C C . ARG A 1 100 ? -2.653 -3.854 17.090 1.00 94.12 100 ARG A C 1
ATOM 765 O O . ARG A 1 100 ? -2.185 -4.430 18.069 1.00 94.12 100 ARG A O 1
ATOM 772 N N . ALA A 1 101 ? -3.960 -3.637 16.949 1.00 93.00 101 ALA A N 1
ATOM 773 C CA . ALA A 1 101 ? -4.932 -4.058 17.959 1.00 93.00 101 ALA A CA 1
ATOM 774 C C . ALA A 1 101 ? -4.967 -5.587 18.108 1.00 93.00 101 ALA A C 1
ATOM 776 O O . ALA A 1 101 ? -5.126 -6.097 19.214 1.00 93.00 101 ALA A O 1
ATOM 777 N N . GLU A 1 102 ? -4.753 -6.303 17.005 1.00 93.69 102 GLU A N 1
ATOM 778 C CA . GLU A 1 102 ? -4.727 -7.768 16.955 1.00 93.69 102 GLU A CA 1
ATOM 779 C C . GLU A 1 102 ? -3.310 -8.354 17.026 1.00 93.69 102 GLU A C 1
ATOM 781 O O . GLU A 1 102 ? -3.154 -9.571 17.012 1.00 93.69 102 GLU A O 1
ATOM 786 N N . GLN A 1 103 ? -2.279 -7.506 17.128 1.00 92.06 103 GLN A N 1
ATOM 787 C CA . GLN A 1 103 ? -0.867 -7.908 17.081 1.00 92.06 103 GLN A CA 1
ATOM 788 C C . GLN A 1 103 ? -0.520 -8.710 15.812 1.00 92.06 103 GLN A C 1
ATOM 790 O O . GLN A 1 103 ? 0.319 -9.609 15.844 1.00 92.06 103 GLN A O 1
ATOM 795 N N . LEU A 1 104 ? -1.164 -8.381 14.688 1.00 92.25 104 LEU A N 1
ATOM 796 C CA . LEU A 1 104 ? -0.901 -9.008 13.397 1.00 92.25 104 LEU A CA 1
ATOM 797 C C . LEU A 1 104 ? 0.102 -8.188 12.593 1.00 92.25 104 LEU A C 1
ATOM 799 O O . LEU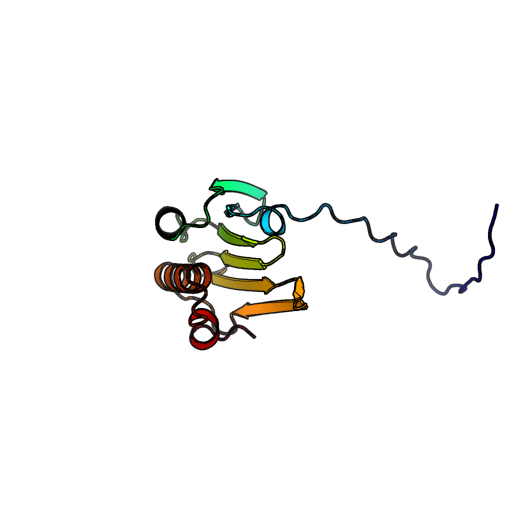 A 1 104 ? -0.039 -6.972 12.442 1.00 92.25 104 LEU A O 1
ATOM 803 N N . HIS A 1 105 ? 1.081 -8.891 12.039 1.00 92.81 105 HIS A N 1
ATOM 804 C CA . HIS A 1 105 ? 2.061 -8.377 11.096 1.00 92.81 105 HIS A CA 1
ATOM 805 C C . HIS A 1 105 ? 2.302 -9.487 10.076 1.00 92.81 105 HIS A C 1
ATOM 807 O O . HIS A 1 105 ? 2.990 -10.456 10.381 1.00 92.81 105 HIS A O 1
ATOM 813 N N . LEU A 1 106 ? 1.672 -9.374 8.911 1.00 92.94 106 LEU A N 1
ATOM 814 C CA . LEU A 1 106 ? 1.712 -10.397 7.870 1.00 92.94 106 LEU A CA 1
ATOM 815 C C . LEU A 1 106 ? 2.503 -9.868 6.683 1.00 92.94 106 LEU A C 1
ATOM 817 O O . LEU A 1 106 ? 2.341 -8.705 6.312 1.00 92.94 106 LEU A O 1
ATOM 821 N N . VAL A 1 107 ? 3.311 -10.723 6.068 1.00 92.19 107 VAL A N 1
ATOM 822 C CA . VAL A 1 107 ? 4.083 -10.388 4.865 1.00 92.19 107 VAL A CA 1
ATOM 823 C C . VAL A 1 107 ? 3.655 -11.316 3.734 1.00 92.19 107 VAL A C 1
ATOM 825 O O . VAL A 1 107 ? 3.292 -12.467 3.976 1.00 92.19 107 VAL A O 1
ATOM 828 N N . THR A 1 108 ? 3.674 -10.827 2.497 1.00 88.56 108 THR A N 1
ATOM 829 C CA . THR A 1 108 ? 3.436 -11.657 1.310 1.00 88.56 108 THR A CA 1
ATOM 830 C C . THR A 1 108 ? 4.428 -12.819 1.257 1.00 88.56 108 THR A C 1
ATOM 832 O O . THR A 1 108 ? 5.630 -12.588 1.111 1.00 88.56 108 THR A O 1
ATOM 835 N N . SER A 1 109 ? 3.942 -14.061 1.317 1.00 87.38 109 SER A N 1
ATOM 836 C CA . SER A 1 109 ? 4.777 -15.244 1.046 1.00 87.38 109 SER A CA 1
ATOM 837 C C . SER A 1 109 ? 5.034 -15.440 -0.447 1.00 87.38 109 SER A C 1
ATOM 839 O O . SER A 1 109 ? 6.081 -15.953 -0.840 1.00 87.38 109 SER A O 1
ATOM 841 N N . VAL A 1 110 ? 4.073 -15.027 -1.277 1.00 87.69 110 VAL A N 1
ATOM 842 C CA . VAL A 1 110 ? 4.217 -14.941 -2.731 1.00 87.69 110 VAL A CA 1
ATOM 843 C C . VAL A 1 110 ? 4.193 -13.459 -3.096 1.00 87.69 110 VAL A C 1
ATOM 845 O O . VAL A 1 110 ? 3.160 -12.818 -2.882 1.00 87.69 110 VAL A O 1
ATOM 848 N N . PRO A 1 111 ? 5.314 -12.890 -3.573 1.00 90.62 111 PRO A N 1
ATOM 849 C CA . PRO A 1 111 ? 5.365 -11.475 -3.906 1.00 90.62 111 PRO A CA 1
ATOM 850 C C . PRO A 1 111 ? 4.417 -11.159 -5.076 1.00 90.62 111 PRO A C 1
ATOM 852 O O . PRO A 1 111 ? 4.183 -12.026 -5.919 1.00 90.62 111 PRO A O 1
ATOM 855 N N . PRO A 1 112 ? 3.870 -9.934 -5.149 1.00 94.06 112 PRO A N 1
ATOM 856 C CA . PRO A 1 112 ? 3.224 -9.442 -6.362 1.00 94.06 112 PRO A CA 1
ATOM 857 C C . PRO A 1 112 ? 4.229 -9.430 -7.523 1.00 94.06 112 PRO A C 1
ATOM 859 O O . PRO A 1 112 ? 5.385 -9.064 -7.322 1.00 94.06 112 PRO A O 1
ATOM 862 N N . ASP A 1 113 ? 3.794 -9.762 -8.738 1.00 94.62 113 ASP A N 1
ATOM 863 C CA . ASP A 1 113 ? 4.674 -9.753 -9.917 1.00 94.62 113 ASP A CA 1
ATOM 864 C C . ASP A 1 113 ? 4.508 -8.470 -10.750 1.00 94.62 113 ASP A C 1
ATOM 866 O O . ASP A 1 113 ? 5.272 -8.209 -11.681 1.00 94.62 113 ASP A O 1
ATOM 870 N N . SER A 1 114 ? 3.494 -7.659 -10.436 1.00 97.00 114 SER A N 1
ATOM 871 C CA . SER A 1 114 ? 3.115 -6.496 -11.233 1.00 97.00 114 SER A CA 1
ATOM 872 C C . SER A 1 114 ? 2.460 -5.382 -10.412 1.00 97.00 114 SER A C 1
ATOM 874 O O . SER A 1 114 ? 1.985 -5.578 -9.291 1.00 97.00 114 SER A O 1
ATOM 876 N N . VAL A 1 115 ? 2.384 -4.188 -11.011 1.00 97.81 115 VAL A N 1
ATOM 877 C CA . VAL A 1 115 ? 1.598 -3.067 -10.467 1.00 97.81 115 VAL A CA 1
ATOM 878 C C . VAL A 1 115 ? 0.110 -3.421 -10.394 1.00 97.81 115 VAL A C 1
ATOM 880 O O . VAL A 1 115 ? -0.555 -3.034 -9.438 1.00 97.81 115 VAL A O 1
ATOM 883 N N . GLU A 1 116 ? -0.403 -4.195 -11.355 1.00 97.44 116 GLU A N 1
ATOM 884 C CA . GLU A 1 116 ? -1.797 -4.656 -11.371 1.00 97.44 116 GLU A CA 1
ATOM 885 C C . GLU A 1 116 ? -2.110 -5.525 -10.144 1.00 97.44 116 GLU A C 1
ATOM 887 O O . GLU A 1 116 ? -3.085 -5.257 -9.440 1.00 97.44 116 GLU A O 1
ATOM 892 N N . ASP A 1 117 ? -1.235 -6.477 -9.809 1.00 96.19 117 ASP A N 1
ATOM 893 C CA . ASP A 1 117 ? -1.383 -7.306 -8.606 1.00 96.19 117 ASP A CA 1
ATOM 894 C C . ASP A 1 117 ? -1.411 -6.452 -7.333 1.00 96.19 117 ASP A C 1
ATOM 896 O O . ASP A 1 117 ? -2.263 -6.643 -6.459 1.00 96.19 117 ASP A O 1
ATOM 900 N N . MET A 1 118 ? -0.506 -5.470 -7.235 1.00 97.31 118 MET A N 1
ATOM 901 C CA . MET A 1 118 ? -0.470 -4.558 -6.093 1.00 97.31 118 MET A CA 1
ATOM 902 C C . MET A 1 118 ? -1.748 -3.715 -5.985 1.00 97.31 118 MET A C 1
ATOM 904 O O . MET A 1 118 ? -2.309 -3.549 -4.898 1.00 97.31 118 MET A O 1
ATOM 908 N N . VAL A 1 119 ? -2.244 -3.212 -7.115 1.00 97.56 119 VAL A N 1
ATOM 909 C CA . VAL A 1 119 ? -3.499 -2.462 -7.182 1.00 97.56 119 VAL A CA 1
ATOM 910 C C . VAL A 1 119 ? -4.674 -3.326 -6.719 1.00 97.56 119 VAL A C 1
ATOM 912 O O . VAL A 1 119 ? -5.498 -2.862 -5.927 1.00 97.56 119 VAL A O 1
ATOM 915 N N . GLU A 1 120 ? -4.756 -4.586 -7.145 1.00 96.12 120 GLU A N 1
ATOM 916 C CA . GLU A 1 120 ? -5.807 -5.502 -6.697 1.00 96.12 120 GLU A CA 1
ATOM 917 C C . GLU A 1 120 ? -5.769 -5.752 -5.182 1.00 96.12 120 GLU A C 1
ATOM 919 O O . GLU A 1 120 ? -6.820 -5.725 -4.530 1.00 96.12 120 GLU A O 1
ATOM 924 N N . ILE A 1 121 ? -4.574 -5.940 -4.605 1.00 96.00 121 ILE A N 1
ATOM 925 C CA . ILE A 1 121 ? -4.394 -6.087 -3.151 1.00 96.00 121 ILE A CA 1
ATOM 926 C C . ILE A 1 121 ? -4.912 -4.847 -2.425 1.00 96.00 121 ILE A C 1
ATOM 928 O O . ILE A 1 121 ? -5.730 -4.972 -1.509 1.00 96.00 121 ILE A O 1
ATOM 932 N N . MET A 1 122 ? -4.482 -3.651 -2.843 1.00 97.25 122 MET A N 1
ATOM 933 C CA . MET A 1 122 ? -4.913 -2.400 -2.213 1.00 97.25 122 MET A CA 1
ATOM 934 C C . MET A 1 122 ? -6.422 -2.205 -2.309 1.00 97.25 122 MET A C 1
ATOM 936 O O . MET A 1 122 ? -7.061 -1.821 -1.330 1.00 97.25 122 MET A O 1
ATOM 940 N N . GLN A 1 123 ? -7.021 -2.509 -3.461 1.00 96.69 123 GLN A N 1
ATOM 941 C CA . GLN A 1 123 ? -8.469 -2.431 -3.627 1.00 96.69 123 GLN A CA 1
ATOM 942 C C . GLN A 1 123 ? -9.207 -3.361 -2.663 1.00 96.69 123 GLN A C 1
ATOM 944 O O . GLN A 1 123 ? -10.159 -2.930 -2.010 1.00 96.69 123 GLN A O 1
ATOM 949 N N . SER A 1 124 ? -8.771 -4.617 -2.560 1.00 96.25 124 SER A N 1
ATOM 950 C CA . SER A 1 124 ? -9.347 -5.602 -1.642 1.00 96.25 124 SER A CA 1
ATOM 951 C C . SER A 1 124 ? -9.192 -5.167 -0.177 1.00 96.25 124 SER A C 1
ATOM 953 O O . SER A 1 124 ? -10.147 -5.232 0.604 1.00 96.25 124 SER A O 1
ATOM 955 N N . PHE A 1 125 ? -8.025 -4.630 0.196 1.00 96.44 125 PHE A N 1
ATOM 956 C CA . PHE A 1 125 ? -7.780 -4.089 1.532 1.00 96.44 125 PHE A CA 1
ATOM 957 C C . PHE A 1 125 ? -8.710 -2.911 1.861 1.00 96.44 125 PHE A C 1
ATOM 959 O O . PHE A 1 125 ? -9.376 -2.928 2.898 1.00 96.44 125 PHE A O 1
ATOM 966 N N . ILE A 1 126 ? -8.835 -1.932 0.959 1.00 96.81 126 ILE A N 1
ATOM 967 C CA . ILE A 1 126 ? -9.708 -0.759 1.139 1.00 96.81 126 ILE A CA 1
ATOM 968 C C . ILE A 1 126 ? -11.184 -1.170 1.233 1.00 96.81 126 ILE A C 1
ATOM 970 O O . ILE A 1 126 ? -11.929 -0.624 2.051 1.00 96.81 126 ILE A O 1
ATOM 974 N N . ARG A 1 127 ? -11.616 -2.161 0.440 1.00 96.50 127 ARG A N 1
ATOM 975 C CA . ARG A 1 127 ? -12.979 -2.724 0.504 1.00 96.50 127 ARG A CA 1
ATOM 976 C C . ARG A 1 127 ? -13.237 -3.542 1.767 1.00 96.50 127 ARG A C 1
ATOM 9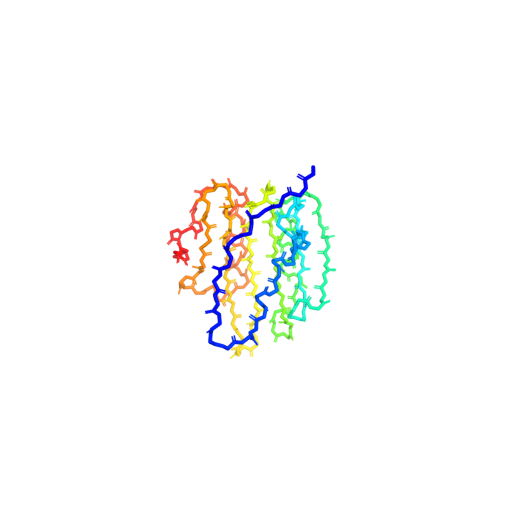78 O O . ARG A 1 127 ? -14.401 -3.754 2.101 1.00 96.50 127 ARG A O 1
ATOM 985 N N . LYS A 1 128 ? -12.182 -3.972 2.469 1.00 93.31 128 LYS A N 1
ATOM 986 C CA . LYS A 1 128 ? -12.240 -4.851 3.649 1.00 93.31 128 LYS A CA 1
ATOM 987 C C . LYS A 1 128 ? -12.929 -6.188 3.352 1.00 93.31 128 LYS A C 1
ATOM 989 O O . LYS A 1 128 ? -13.642 -6.718 4.200 1.00 93.31 128 LYS A O 1
ATOM 994 N N . ASP A 1 129 ? -12.735 -6.718 2.146 1.00 92.50 129 ASP A N 1
ATOM 995 C CA . ASP A 1 129 ? -13.352 -7.979 1.708 1.00 92.50 129 ASP A CA 1
ATOM 996 C C . ASP A 1 129 ? -12.495 -9.223 2.013 1.00 92.50 129 ASP A C 1
ATOM 998 O O . ASP A 1 129 ? -12.993 -10.343 1.926 1.00 92.50 129 ASP A O 1
ATOM 1002 N N . GLY A 1 130 ? -11.233 -9.031 2.416 1.00 84.88 130 GLY A N 1
ATOM 1003 C CA . GLY A 1 130 ? -10.318 -10.096 2.841 1.00 84.88 130 GLY A CA 1
ATOM 1004 C C . GLY A 1 130 ? -9.690 -10.909 1.704 1.00 84.88 130 GLY A C 1
ATOM 1005 O O . GLY A 1 130 ? -8.821 -11.733 1.972 1.00 84.88 130 GLY A O 1
ATOM 1006 N N . LEU A 1 131 ? -10.056 -10.656 0.442 1.00 86.00 131 LEU A N 1
ATOM 1007 C CA . LEU A 1 131 ? -9.595 -11.445 -0.711 1.00 86.00 131 LEU A CA 1
ATOM 1008 C C . LEU A 1 131 ? -8.071 -11.394 -0.910 1.00 86.00 131 LEU A C 1
ATOM 1010 O O . LEU A 1 131 ? -7.473 -12.341 -1.425 1.00 86.00 131 LEU A O 1
ATOM 1014 N N . TRP A 1 132 ? -7.433 -10.305 -0.480 1.00 85.44 132 TRP A N 1
ATOM 1015 C CA . TRP A 1 132 ? -5.986 -10.132 -0.540 1.00 85.44 132 TRP A CA 1
ATOM 1016 C C . TRP A 1 132 ? -5.208 -11.149 0.312 1.00 85.44 132 TRP A C 1
ATOM 1018 O O . TRP A 1 132 ? -4.093 -11.507 -0.068 1.00 85.44 132 TRP A O 1
ATOM 1028 N N . GLN A 1 133 ? -5.778 -11.638 1.423 1.00 82.25 133 GLN A N 1
ATOM 1029 C CA . GLN A 1 133 ? -5.104 -12.593 2.317 1.00 82.25 133 GLN A CA 1
ATOM 1030 C C . GLN A 1 133 ? -4.896 -13.941 1.628 1.00 82.25 133 GLN A C 1
ATOM 1032 O O . GLN A 1 133 ? -3.780 -14.461 1.598 1.00 82.25 133 GLN A O 1
ATOM 1037 N N . ASP A 1 134 ? -5.962 -14.464 1.023 1.00 75.94 134 ASP A N 1
ATOM 1038 C CA . ASP A 1 134 ? -5.966 -15.789 0.406 1.00 75.94 134 ASP A CA 1
ATOM 1039 C C . ASP A 1 134 ? -5.172 -15.814 -0.905 1.00 75.94 134 ASP A C 1
ATOM 1041 O O . ASP A 1 134 ? -4.462 -16.783 -1.185 1.00 75.94 134 ASP A O 1
ATOM 1045 N N . LYS A 1 135 ? -5.268 -14.749 -1.717 1.00 71.25 135 LYS A N 1
ATOM 1046 C CA . LYS A 1 135 ? -4.632 -14.706 -3.042 1.00 71.25 135 LYS A CA 1
ATOM 1047 C C . LYS A 1 135 ? -3.105 -14.583 -2.962 1.00 71.25 135 LYS A C 1
ATOM 1049 O O . LYS A 1 135 ? -2.415 -15.259 -3.720 1.00 71.25 135 LYS A O 1
ATOM 1054 N N . TYR A 1 136 ? -2.583 -13.770 -2.040 1.00 71.12 136 TYR A N 1
ATOM 1055 C CA . TYR A 1 136 ? -1.145 -13.455 -1.951 1.00 71.12 136 TYR A CA 1
ATOM 1056 C C . TYR A 1 136 ? -0.447 -14.074 -0.735 1.00 71.12 136 TYR A C 1
ATOM 1058 O O . TYR A 1 136 ? 0.719 -13.784 -0.463 1.00 71.12 136 TYR A O 1
ATOM 1066 N N . GLN A 1 137 ? -1.150 -14.968 -0.030 1.00 80.00 137 GLN A N 1
ATOM 1067 C CA . GLN A 1 137 ? -0.615 -15.784 1.062 1.00 80.00 137 GLN A CA 1
ATOM 1068 C C . GLN A 1 137 ? 0.115 -14.936 2.108 1.00 80.00 137 GLN A C 1
ATOM 1070 O O . GLN A 1 137 ? 1.281 -15.172 2.432 1.00 80.00 137 GLN A O 1
ATOM 1075 N N . PHE A 1 138 ? -0.576 -13.913 2.609 1.00 83.12 138 PHE A N 1
ATOM 1076 C CA . PHE A 1 138 ? -0.102 -13.158 3.761 1.00 83.12 138 PHE A CA 1
ATOM 1077 C C . PHE A 1 138 ? -0.133 -14.065 4.995 1.00 83.12 138 PHE A C 1
ATOM 1079 O O . PHE A 1 138 ? -1.197 -14.564 5.366 1.00 83.12 138 PHE A O 1
ATOM 1086 N N . SER A 1 139 ? 1.027 -14.284 5.615 1.00 77.06 139 SER A N 1
ATOM 1087 C CA . SER A 1 139 ? 1.202 -15.208 6.747 1.00 77.06 139 SER A CA 1
ATOM 1088 C C . SER A 1 139 ? 2.148 -14.678 7.810 1.00 77.06 139 SER A C 1
ATOM 1090 O O . SER A 1 139 ? 2.985 -13.817 7.453 1.00 77.06 139 SER A O 1
#

pLDDT: mean 85.81, std 19.75, range [33.22, 98.62]

Organism: NCBI:txid1579979

Foldseek 3Di:
DDDDDDDDDDDDDDDPPDPPPPDPDCLQAQAAKWKAWDVRPDIDGQTSDLDLVSQLCVLVPDPQLPIWMWIKGYHHRFFIKIWIGHLVVPTAIKIWTTHVVVRDIWIFPAGDNDSVLVSVLSVCSVVVVCPNCVPRVTD

Sequence (139 aa):
MKWLSRFILSAGGHEVPEEIGQEPDPTQERVGVHLLSDFGEGYAYVSEEPSIPIVVELMEGLDWERGFFQVIVTLAPGVSMELGGSLNGVDGLSGVYRNRAEQLHLVTSVPPDSVEDMVEIMQSFIRKDGLWQDKYQFS

Secondary structure (DSSP, 8-state):
----------SS--PPP----PPP-HHHHS-EEEEEEGGGTEEEEEESS--HHHHHHHHHHS-TTT--EEEEEEEETTEEEEEEEE-SSSSEEEEEEEETTTTEEEEBSS---SHHHHHHHHHHHHHT--HHHHHHTB-